Protein AF-Q08SK5-F1 (afdb_monomer_lite)

InterPro domains:
  IPR001816 Translation elongation factor EFTs/EF1B [MF_00050] (1-100)
  IPR001816 Translation elongation factor EFTs/EF1B [PTHR11741] (1-95)
  IPR009060 UBA-like superfamily [SSF46934] (1-37)
  IPR014039 Translation elongation factor EFTs/EF1B, dimerisation [PF00889] (39-100)
  IPR018101 Translation elongation factor Ts, conserved site [PS01127] (57-67)
  IPR036402 Elongation factor Ts, dimerisation domain superfamily [G3DSA:3.30.479.20] (38-100)
  IPR036402 Elongation factor Ts, dimerisation domain superfamily [SSF54713] (38-99)

pLDDT: mean 95.13, std 5.45, range [62.56, 98.56]

Organism: Stigmatella aurantiaca (strain DW4/3-1) (NCBI:txid378806)

Structure (mmCIF, N/CA/C/O backbone):
data_AF-Q08SK5-F1
#
_entry.id   AF-Q08SK5-F1
#
loop_
_atom_site.group_PDB
_atom_site.id
_atom_site.type_symbol
_atom_site.label_atom_id
_atom_site.label_alt_id
_atom_site.label_comp_id
_atom_site.label_asym_id
_atom_site.label_entity_id
_atom_site.label_seq_id
_atom_site.pdbx_PDB_ins_code
_atom_site.Cartn_x
_atom_site.Cartn_y
_atom_site.Cartn_z
_atom_site.occupancy
_atom_site.B_iso_or_equiv
_atom_site.auth_seq_id
_atom_site.auth_comp_id
_atom_site.auth_asym_id
_atom_site.auth_atom_id
_atom_site.pdbx_PDB_model_num
ATOM 1 N N . MET A 1 1 ? -16.227 4.181 13.890 1.00 65.06 1 MET A N 1
ATOM 2 C CA . MET A 1 1 ? -16.506 4.658 15.266 1.00 65.06 1 MET A CA 1
ATOM 3 C C . MET A 1 1 ? -16.757 3.519 16.265 1.00 65.06 1 MET A C 1
ATOM 5 O O . MET A 1 1 ? -16.191 3.566 17.347 1.00 65.06 1 MET A O 1
ATOM 9 N N . MET A 1 2 ? -17.519 2.461 15.928 1.00 91.62 2 MET A N 1
ATOM 10 C CA . MET A 1 2 ? -17.704 1.319 16.850 1.00 91.62 2 MET A CA 1
ATOM 11 C C . MET A 1 2 ? -16.429 0.512 17.135 1.00 91.62 2 MET A C 1
ATOM 13 O O . MET A 1 2 ? -16.296 -0.014 18.235 1.00 91.62 2 MET A O 1
ATOM 17 N N . ASP A 1 3 ? -15.499 0.411 16.183 1.00 93.56 3 ASP A N 1
ATOM 18 C CA . ASP A 1 3 ? -14.286 -0.394 16.372 1.00 93.56 3 ASP A CA 1
ATOM 19 C C . ASP A 1 3 ? -13.374 0.160 17.474 1.00 93.56 3 ASP A C 1
ATOM 21 O O . ASP A 1 3 ? -12.924 -0.620 18.304 1.00 93.56 3 ASP A O 1
ATOM 25 N N . CYS A 1 4 ? -13.188 1.484 17.562 1.00 94.75 4 CYS A N 1
ATOM 26 C CA . CYS A 1 4 ? -12.410 2.106 18.641 1.00 94.75 4 CYS A CA 1
ATOM 27 C C . CYS A 1 4 ? -13.084 1.926 20.008 1.00 94.75 4 CYS A C 1
ATOM 29 O O . CYS A 1 4 ? -12.419 1.623 20.992 1.00 94.75 4 CYS A O 1
ATOM 31 N N . LYS A 1 5 ? -14.420 2.051 20.066 1.00 95.88 5 LYS A N 1
ATOM 32 C CA . LYS A 1 5 ? -15.181 1.805 21.300 1.00 95.88 5 LYS A CA 1
ATOM 33 C C . LYS A 1 5 ? -15.045 0.352 21.762 1.00 95.88 5 LYS A C 1
ATOM 35 O O . LYS A 1 5 ? -14.856 0.114 22.948 1.00 95.88 5 LYS A O 1
ATOM 40 N N . LYS A 1 6 ? -15.137 -0.608 20.835 1.00 95.94 6 LYS A N 1
ATOM 41 C CA . LYS A 1 6 ? -14.929 -2.031 21.135 1.00 95.94 6 LYS A CA 1
ATOM 42 C C . LYS A 1 6 ? -13.501 -2.290 21.599 1.00 95.94 6 LYS A C 1
ATOM 44 O O . LYS A 1 6 ? -13.335 -2.927 22.623 1.00 95.94 6 LYS A O 1
ATOM 49 N N . ALA A 1 7 ? -12.503 -1.740 20.908 1.00 96.38 7 AL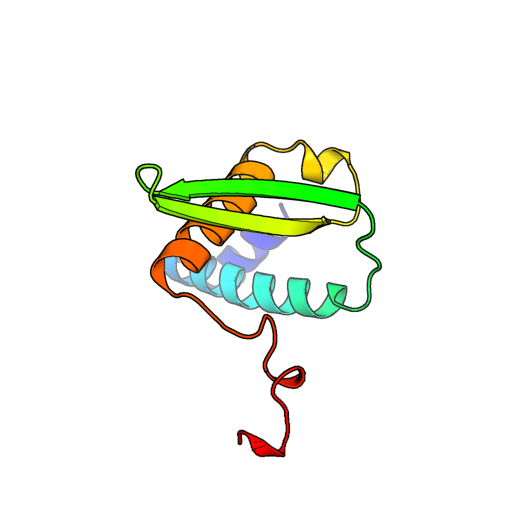A A N 1
ATOM 50 C CA . ALA A 1 7 ? -11.105 -1.885 21.298 1.00 96.38 7 ALA A CA 1
ATOM 51 C C . ALA A 1 7 ? -10.879 -1.438 22.749 1.00 96.38 7 ALA A C 1
ATOM 53 O O . ALA A 1 7 ? -10.376 -2.215 23.545 1.00 96.38 7 ALA A O 1
ATOM 54 N N . LEU A 1 8 ? -11.348 -0.240 23.115 1.00 96.81 8 LEU A N 1
ATOM 55 C CA . LEU A 1 8 ? -11.225 0.271 24.483 1.00 96.81 8 LEU A CA 1
ATOM 56 C C . LEU A 1 8 ? -12.008 -0.562 25.507 1.00 96.81 8 LEU A C 1
ATOM 58 O O . LEU A 1 8 ? -11.541 -0.731 26.627 1.00 96.81 8 LEU A O 1
ATOM 62 N N . ALA A 1 9 ? -13.184 -1.085 25.151 1.00 96.81 9 ALA A N 1
ATOM 63 C CA . ALA A 1 9 ? -13.952 -1.944 26.051 1.00 96.81 9 ALA A CA 1
ATOM 64 C C . ALA A 1 9 ? -13.229 -3.275 26.330 1.00 96.81 9 ALA A C 1
ATOM 66 O O . ALA A 1 9 ? -13.119 -3.675 27.484 1.00 96.81 9 ALA A O 1
ATOM 67 N N . GLU A 1 10 ? -12.689 -3.918 25.291 1.00 95.56 10 GLU A N 1
ATOM 68 C CA . GLU A 1 10 ? -11.960 -5.193 25.390 1.00 95.56 10 GLU A CA 1
ATOM 69 C C . GLU A 1 10 ? -10.608 -5.050 26.105 1.00 95.56 10 GLU A C 1
ATOM 71 O O . GLU A 1 10 ? -10.088 -6.014 26.664 1.00 95.56 10 GLU A O 1
ATOM 76 N N . THR A 1 11 ? -10.024 -3.849 26.107 1.00 97.00 11 THR A N 1
ATOM 77 C CA . THR A 1 11 ? -8.727 -3.581 26.745 1.00 97.00 11 THR A CA 1
ATOM 78 C C . THR A 1 11 ? -8.835 -2.820 28.061 1.00 97.00 11 THR A C 1
ATOM 80 O O . THR A 1 11 ? -7.813 -2.431 28.626 1.00 97.00 11 THR A O 1
ATOM 83 N N . GLY A 1 12 ? -10.051 -2.602 28.571 1.00 96.00 12 GLY A N 1
ATOM 84 C CA . GLY A 1 12 ? -10.278 -1.890 29.832 1.00 96.00 12 GLY A CA 1
ATOM 85 C C . GLY A 1 12 ? -9.827 -0.425 29.808 1.00 96.00 12 GLY A C 1
ATOM 86 O O . GLY A 1 12 ? -9.436 0.113 30.838 1.00 96.00 12 GLY A O 1
ATOM 87 N N . GLY A 1 13 ? -9.847 0.217 28.638 1.00 95.69 13 GLY A N 1
ATOM 88 C CA . GLY A 1 13 ? -9.425 1.606 28.442 1.00 95.69 13 GLY A CA 1
ATOM 89 C C . GLY A 1 13 ? -7.920 1.802 28.240 1.00 95.69 13 GLY A C 1
ATOM 90 O O . GLY A 1 13 ? -7.479 2.937 28.079 1.00 95.69 13 GLY A O 1
ATOM 91 N N . ASP A 1 14 ? -7.129 0.728 28.212 1.00 97.62 14 ASP A N 1
ATOM 92 C CA . ASP A 1 14 ? -5.703 0.796 27.888 1.00 97.62 14 ASP A CA 1
ATOM 93 C C . ASP A 1 14 ? -5.522 1.107 26.394 1.00 97.62 14 ASP A C 1
ATOM 95 O O . ASP A 1 14 ? -5.855 0.289 25.528 1.00 97.62 14 ASP A O 1
ATOM 99 N N . PHE A 1 15 ? -5.007 2.303 26.101 1.00 95.69 15 PHE A N 1
ATOM 100 C CA . PHE A 1 15 ? -4.814 2.806 24.741 1.00 95.69 15 PHE A CA 1
ATOM 101 C C . PHE A 1 15 ? -3.767 2.018 23.953 1.00 95.69 15 PHE A C 1
ATOM 103 O O . PHE A 1 15 ? -3.982 1.762 22.770 1.00 95.69 15 PHE A O 1
ATOM 110 N N . VAL A 1 16 ? -2.674 1.591 24.593 1.00 97.06 16 VAL A N 1
ATOM 111 C CA . VAL A 1 16 ? -1.601 0.841 23.920 1.00 97.06 16 VAL A CA 1
ATOM 112 C C . VAL A 1 16 ? -2.126 -0.527 23.500 1.00 97.06 16 VAL A C 1
ATOM 114 O O . VAL A 1 16 ? -1.980 -0.942 22.349 1.00 97.06 16 VAL A O 1
ATOM 117 N N . LYS A 1 17 ? -2.832 -1.210 24.408 1.00 97.31 17 LYS A N 1
ATOM 118 C CA . LYS A 1 17 ? -3.483 -2.483 24.078 1.00 97.31 17 LYS A CA 1
ATOM 119 C C . LYS A 1 17 ? -4.600 -2.305 23.055 1.00 97.31 17 LYS A C 1
ATOM 121 O O . LYS A 1 17 ? -4.781 -3.178 22.208 1.00 97.31 17 LYS A O 1
ATOM 126 N N . ALA A 1 18 ? -5.355 -1.205 23.114 1.00 97.06 18 ALA A N 1
ATOM 127 C CA . ALA A 1 18 ? -6.427 -0.932 22.156 1.00 97.06 18 ALA A CA 1
ATOM 128 C C . ALA A 1 18 ? -5.874 -0.729 20.740 1.00 97.06 18 ALA A C 1
ATOM 130 O O . ALA A 1 18 ? -6.455 -1.235 19.781 1.00 97.06 18 ALA A O 1
ATOM 131 N N . GLU A 1 19 ? -4.743 -0.037 20.603 1.00 96.44 19 GLU A N 1
ATOM 132 C CA . GLU A 1 19 ? -4.045 0.120 19.327 1.00 96.44 19 GLU A CA 1
ATOM 133 C C . GLU A 1 19 ? -3.587 -1.234 18.775 1.00 96.44 19 GLU A C 1
ATOM 135 O O . GLU A 1 19 ? -3.877 -1.568 17.624 1.00 96.44 19 GLU A O 1
ATOM 140 N N . GLU A 1 20 ? -2.948 -2.064 19.605 1.00 95.62 20 GLU A N 1
ATOM 141 C CA . GLU A 1 20 ? -2.524 -3.404 19.192 1.00 95.62 20 GLU A CA 1
ATOM 142 C C . GLU A 1 20 ? -3.720 -4.271 18.763 1.00 95.62 20 GLU A C 1
ATOM 144 O O . GLU A 1 20 ? -3.672 -4.970 17.743 1.00 95.62 20 GLU A O 1
ATOM 149 N N . TRP A 1 21 ? -4.821 -4.191 19.511 1.00 96.00 21 TRP A N 1
ATOM 150 C CA . TRP A 1 21 ? -6.071 -4.871 19.193 1.00 96.00 21 TRP A CA 1
ATOM 151 C C . TRP A 1 21 ? -6.642 -4.404 17.847 1.00 96.00 21 TRP A C 1
ATOM 153 O O . TRP A 1 21 ? -7.012 -5.230 17.007 1.00 96.00 21 TRP A O 1
ATOM 163 N N . LEU A 1 22 ? -6.662 -3.089 17.597 1.00 96.50 22 LEU A N 1
ATOM 164 C CA . LEU A 1 22 ? -7.104 -2.509 16.326 1.00 96.50 22 LEU A CA 1
ATOM 165 C C . LEU A 1 22 ? -6.203 -2.943 15.170 1.00 96.50 22 LEU A C 1
ATOM 167 O O . LEU A 1 22 ? -6.725 -3.276 14.106 1.00 96.50 22 LEU A O 1
ATOM 171 N N . ARG A 1 23 ? -4.883 -3.016 15.374 1.00 95.00 23 ARG A N 1
ATOM 172 C CA . ARG A 1 23 ? -3.931 -3.484 14.357 1.00 95.00 23 ARG A CA 1
ATOM 173 C C . ARG A 1 23 ? -4.206 -4.934 13.966 1.00 95.00 23 ARG A C 1
ATOM 175 O O . ARG A 1 23 ? -4.355 -5.234 12.783 1.00 95.00 23 ARG A O 1
ATOM 182 N N . LYS A 1 24 ? -4.349 -5.826 14.953 1.00 93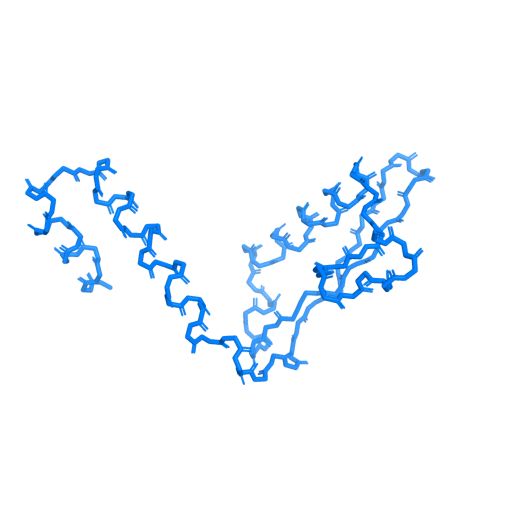.62 24 LYS A N 1
ATOM 183 C CA . LYS A 1 24 ? -4.691 -7.245 14.735 1.00 93.62 24 LYS A CA 1
ATOM 184 C C . LYS A 1 24 ? -6.018 -7.395 13.990 1.00 93.62 24 LYS A C 1
ATOM 186 O O . LYS A 1 24 ? -6.108 -8.133 13.009 1.00 93.62 24 LY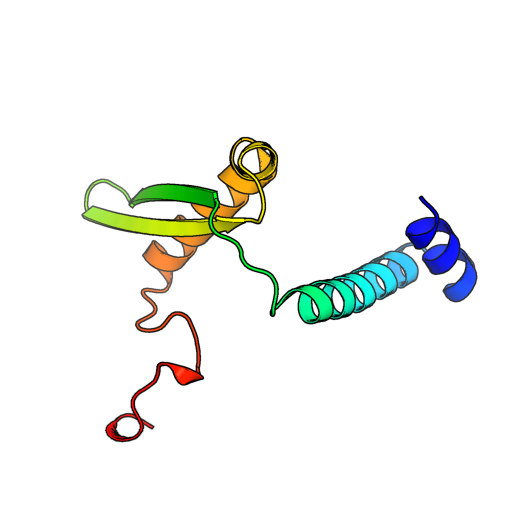S A O 1
ATOM 191 N N . LYS A 1 25 ? -7.044 -6.650 14.407 1.00 93.56 25 LYS A N 1
ATOM 192 C CA . LYS A 1 25 ? -8.353 -6.661 13.746 1.00 93.56 25 LYS A CA 1
ATOM 193 C C . LYS A 1 25 ? -8.310 -6.086 12.328 1.00 93.56 25 LYS A C 1
ATOM 195 O O . LYS A 1 25 ? -8.998 -6.598 11.446 1.00 93.56 25 LYS A O 1
ATOM 200 N N . GLY A 1 26 ? -7.519 -5.039 12.101 1.00 92.62 26 GLY A N 1
ATOM 201 C CA . GLY A 1 26 ? -7.305 -4.438 10.787 1.00 92.62 26 GLY A CA 1
ATOM 202 C C . GLY A 1 26 ? -6.756 -5.448 9.782 1.00 92.62 26 GLY A C 1
ATOM 203 O O . GLY A 1 26 ? -7.293 -5.551 8.683 1.00 92.62 26 GLY A O 1
ATOM 204 N N . ILE A 1 27 ? -5.780 -6.263 10.197 1.00 90.19 27 ILE A N 1
ATOM 205 C CA . ILE A 1 27 ? -5.212 -7.348 9.378 1.00 90.19 27 ILE A CA 1
ATOM 206 C C . ILE A 1 27 ? -6.291 -8.372 9.002 1.00 90.19 27 ILE A C 1
ATOM 208 O O . ILE A 1 27 ? -6.453 -8.692 7.827 1.00 90.19 27 ILE A O 1
ATOM 212 N N . ALA A 1 28 ? -7.092 -8.831 9.968 1.00 91.12 28 ALA A N 1
ATOM 213 C CA . ALA A 1 28 ? -8.180 -9.773 9.689 1.00 91.12 28 ALA A CA 1
ATOM 214 C C . ALA A 1 28 ? -9.223 -9.193 8.712 1.00 91.12 28 ALA A C 1
ATOM 216 O O . ALA A 1 28 ? -9.721 -9.887 7.825 1.00 91.12 28 ALA A O 1
ATOM 217 N N . LYS A 1 29 ? -9.536 -7.898 8.842 1.00 91.62 29 LYS A N 1
ATOM 218 C CA . LYS A 1 29 ? -10.449 -7.188 7.936 1.00 91.62 29 LYS A CA 1
ATOM 219 C C . LYS A 1 29 ? -9.858 -6.985 6.538 1.00 91.62 29 LYS A C 1
ATOM 221 O O . LYS A 1 29 ? -10.622 -6.910 5.584 1.00 91.62 29 LYS A O 1
ATOM 226 N N . ALA A 1 30 ? -8.539 -6.858 6.410 1.00 90.50 30 ALA A N 1
ATOM 227 C CA . ALA A 1 30 ? -7.876 -6.812 5.111 1.00 90.50 30 ALA A CA 1
ATOM 228 C C . ALA A 1 30 ? -7.954 -8.178 4.414 1.00 90.50 30 ALA A C 1
ATOM 230 O O . ALA A 1 30 ? -8.367 -8.236 3.260 1.00 90.50 30 ALA A O 1
ATOM 231 N N . GLY A 1 31 ? -7.684 -9.270 5.140 1.00 89.31 31 GLY A N 1
ATOM 232 C CA . GLY A 1 31 ? -7.783 -10.631 4.598 1.00 89.31 31 GLY A 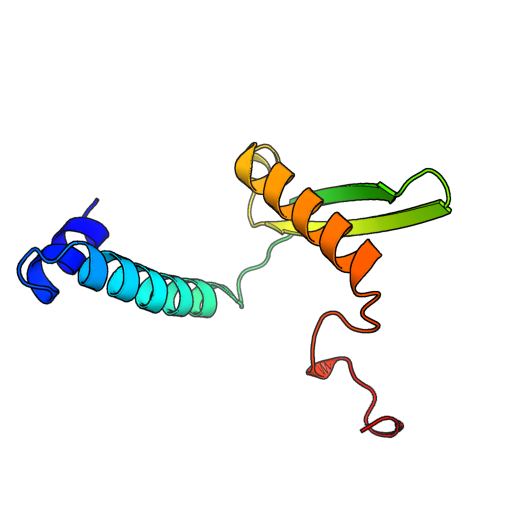CA 1
ATOM 233 C C . GLY A 1 31 ? -9.175 -10.965 4.049 1.00 89.31 31 GLY A C 1
ATOM 234 O O . GLY A 1 31 ? -9.301 -11.550 2.980 1.00 89.31 31 GLY A O 1
ATOM 235 N N . SER A 1 32 ? -10.251 -10.497 4.693 1.00 90.38 32 SER A N 1
ATOM 236 C CA . SER A 1 32 ? -11.616 -10.715 4.180 1.00 90.38 32 SER A CA 1
ATOM 237 C C . SER A 1 32 ? -11.958 -9.938 2.900 1.00 90.38 32 SER A C 1
ATOM 239 O O . SER A 1 32 ? -13.035 -10.134 2.332 1.00 90.38 32 SER A O 1
ATOM 241 N N . LYS A 1 33 ? -11.070 -9.052 2.437 1.00 91.69 33 LYS A N 1
ATOM 242 C CA . LYS A 1 33 ? -11.224 -8.287 1.195 1.00 91.69 33 LYS A CA 1
ATOM 243 C C . LYS A 1 33 ? -10.362 -8.798 0.041 1.00 91.69 33 LYS A C 1
ATOM 245 O O . LYS A 1 33 ? -10.540 -8.300 -1.062 1.00 91.69 33 LYS A O 1
ATOM 250 N N . GLU A 1 34 ? -9.477 -9.769 0.262 1.00 87.88 34 GLU A N 1
ATOM 251 C CA . GLU A 1 34 ? -8.491 -10.227 -0.731 1.00 87.88 34 GLU A CA 1
ATOM 252 C C . GLU A 1 34 ? -9.118 -10.687 -2.059 1.00 87.88 34 GLU A C 1
ATOM 254 O O . GLU A 1 34 ? -8.561 -10.446 -3.123 1.00 87.88 34 GLU A O 1
ATOM 259 N N . GLY A 1 35 ? -10.316 -11.279 -2.018 1.00 89.31 35 GLY A N 1
ATOM 260 C CA . GLY A 1 35 ? -11.035 -11.724 -3.218 1.00 89.31 35 GLY A CA 1
ATOM 261 C C . GLY A 1 35 ? -11.796 -10.629 -3.977 1.00 89.31 35 GLY A C 1
ATOM 262 O O . GLY A 1 35 ? -12.498 -10.938 -4.938 1.00 89.31 35 GLY A O 1
ATOM 263 N N . ARG A 1 36 ? -11.740 -9.366 -3.540 1.00 94.12 36 ARG A N 1
ATOM 264 C CA . ARG A 1 36 ? -12.418 -8.262 -4.233 1.00 94.12 36 ARG A CA 1
ATOM 265 C C . ARG A 1 36 ? -11.587 -7.785 -5.414 1.00 94.12 36 ARG A C 1
ATOM 267 O O . ARG A 1 36 ? -10.369 -7.677 -5.323 1.00 94.12 36 ARG A O 1
ATOM 274 N N . VAL A 1 37 ? -12.264 -7.434 -6.502 1.00 95.62 37 VAL A N 1
ATOM 275 C CA . VAL A 1 37 ? -11.605 -6.858 -7.675 1.00 95.62 37 VAL A CA 1
ATOM 276 C C . VAL A 1 37 ? -11.194 -5.417 -7.369 1.00 95.62 37 VAL A C 1
ATOM 278 O O . VAL A 1 37 ? -12.041 -4.575 -7.078 1.00 95.62 37 VAL A O 1
ATOM 281 N N . ALA A 1 38 ? -9.895 -5.143 -7.459 1.00 96.38 38 ALA A N 1
ATOM 282 C CA . ALA A 1 38 ? -9.311 -3.810 -7.380 1.00 96.38 38 ALA A CA 1
ATOM 283 C C . ALA A 1 38 ? -8.782 -3.432 -8.771 1.00 96.38 38 ALA A C 1
ATOM 285 O O . ALA A 1 38 ? -7.642 -3.739 -9.099 1.00 96.38 38 ALA A O 1
ATOM 286 N N . ALA A 1 39 ? -9.645 -2.860 -9.613 1.00 96.31 39 ALA A N 1
ATOM 287 C CA . ALA A 1 39 ? -9.307 -2.503 -10.997 1.00 96.31 39 ALA A CA 1
ATOM 288 C C . ALA A 1 39 ? -8.904 -1.027 -11.170 1.00 96.31 39 ALA A C 1
ATOM 290 O O . ALA A 1 39 ? -8.367 -0.660 -12.208 1.00 96.31 39 ALA A O 1
ATOM 291 N N . GLU A 1 40 ? -9.153 -0.190 -10.161 1.00 97.75 40 GLU A N 1
ATOM 292 C CA . GLU A 1 40 ? -8.685 1.197 -10.118 1.00 97.75 40 GLU A CA 1
ATOM 293 C C . GLU A 1 40 ? -7.331 1.268 -9.407 1.00 97.75 40 GLU A C 1
ATOM 295 O O . GLU A 1 40 ? -6.879 0.290 -8.810 1.00 97.75 40 GLU A O 1
ATOM 300 N N . GLY A 1 41 ? -6.658 2.417 -9.427 1.00 97.50 41 GLY A N 1
ATOM 301 C CA . GLY A 1 41 ? -5.368 2.560 -8.755 1.00 97.50 41 GLY A CA 1
ATOM 302 C C . GLY A 1 41 ? -4.527 3.711 -9.270 1.00 97.50 41 GLY A C 1
ATOM 303 O O . GLY A 1 41 ? -5.021 4.613 -9.944 1.00 97.50 41 GLY A O 1
ATOM 304 N N . ILE A 1 42 ? -3.240 3.661 -8.936 1.00 98.12 42 ILE A N 1
ATOM 305 C CA . ILE A 1 42 ? -2.237 4.599 -9.438 1.00 98.12 42 ILE A CA 1
ATOM 306 C C . ILE A 1 42 ? -0.967 3.868 -9.858 1.00 98.12 42 ILE A C 1
ATOM 308 O O . ILE A 1 42 ? -0.565 2.878 -9.244 1.00 98.12 42 ILE A O 1
ATOM 312 N N . ILE A 1 43 ? -0.302 4.423 -10.869 1.00 98.38 43 ILE A N 1
ATOM 313 C CA . ILE A 1 43 ? 1.101 4.139 -11.147 1.00 98.38 43 ILE A CA 1
ATOM 314 C C . ILE A 1 43 ? 1.934 5.181 -10.407 1.00 98.38 43 ILE A C 1
ATOM 316 O O . ILE A 1 43 ? 1.831 6.376 -10.686 1.00 98.38 43 ILE A O 1
ATOM 320 N N . SER A 1 44 ? 2.762 4.733 -9.469 1.00 98.31 44 SER A N 1
ATOM 321 C CA . SER A 1 44 ? 3.716 5.581 -8.758 1.00 98.31 44 SER A CA 1
ATOM 322 C C . SER A 1 44 ? 5.121 5.352 -9.296 1.00 98.31 44 SER A C 1
ATOM 324 O O . SER A 1 44 ? 5.506 4.224 -9.615 1.00 98.31 44 SER A O 1
ATOM 326 N N . THR A 1 45 ? 5.900 6.425 -9.406 1.00 98.25 45 THR A N 1
ATOM 327 C CA . THR A 1 45 ? 7.298 6.359 -9.833 1.00 98.25 45 THR A CA 1
ATOM 328 C C . THR A 1 45 ? 8.212 6.994 -8.799 1.00 98.25 45 THR A C 1
ATOM 330 O O . THR A 1 45 ? 7.857 7.955 -8.114 1.00 98.25 45 THR A O 1
ATOM 333 N N . TYR A 1 46 ? 9.419 6.451 -8.681 1.00 98.25 46 TYR A N 1
ATOM 334 C CA . TYR A 1 46 ? 10.461 6.999 -7.825 1.00 98.25 46 TYR A CA 1
ATOM 335 C C . TYR A 1 46 ? 11.807 6.945 -8.538 1.00 98.25 46 TYR A C 1
ATOM 337 O O . TYR A 1 46 ? 12.174 5.926 -9.117 1.00 98.25 46 TYR A O 1
ATOM 345 N N . VAL A 1 47 ? 12.549 8.052 -8.487 1.00 97.81 47 VAL A N 1
ATOM 346 C CA . VAL A 1 47 ? 13.889 8.154 -9.069 1.00 97.81 47 VAL A CA 1
ATOM 347 C C . VAL A 1 47 ? 14.875 8.507 -7.964 1.00 97.81 47 VAL A C 1
ATOM 349 O O . VAL A 1 47 ? 14.865 9.620 -7.440 1.00 97.81 47 VAL A O 1
ATOM 352 N N . HIS A 1 48 ? 15.753 7.567 -7.624 1.00 96.88 48 HIS A N 1
ATOM 353 C CA . HIS A 1 48 ? 16.811 7.790 -6.648 1.00 96.88 48 HIS A CA 1
ATOM 354 C C . HIS A 1 48 ? 18.031 8.411 -7.330 1.00 96.88 48 HIS A C 1
ATOM 356 O O . HIS A 1 48 ? 18.767 7.737 -8.061 1.00 96.88 48 HIS A O 1
ATOM 362 N N . SER A 1 49 ? 18.242 9.709 -7.097 1.00 94.94 49 SER A N 1
ATOM 363 C CA . SER A 1 49 ? 19.443 10.448 -7.519 1.00 94.94 49 SER A CA 1
ATOM 364 C C . SER A 1 49 ? 19.783 10.314 -9.016 1.00 94.94 49 SER A C 1
ATOM 366 O O . SER A 1 49 ? 20.952 10.313 -9.389 1.00 94.94 49 SER A O 1
ATOM 368 N N . GLY A 1 50 ? 18.771 10.138 -9.877 1.00 95.06 50 GLY A N 1
ATOM 369 C CA . GLY A 1 50 ? 18.934 9.970 -11.329 1.00 95.06 50 GLY A CA 1
ATOM 370 C C . GLY A 1 50 ? 19.558 8.642 -11.782 1.00 95.06 50 GLY A C 1
ATOM 371 O O . GLY A 1 50 ? 19.895 8.511 -12.953 1.00 95.06 50 GLY A O 1
ATOM 372 N N . ARG A 1 51 ? 19.740 7.668 -10.879 1.00 95.81 51 ARG A N 1
ATOM 373 C CA . ARG A 1 51 ? 20.457 6.408 -11.161 1.00 95.81 51 ARG A CA 1
ATOM 374 C C . ARG A 1 51 ? 19.578 5.169 -11.106 1.00 95.81 51 ARG A C 1
ATOM 376 O O . ARG A 1 51 ? 19.822 4.228 -11.851 1.00 95.81 51 ARG A O 1
ATOM 383 N N . ILE A 1 52 ? 18.596 5.161 -10.209 1.00 97.44 52 ILE A N 1
ATOM 384 C CA . ILE A 1 52 ? 17.664 4.044 -10.027 1.00 97.44 52 ILE A CA 1
ATOM 385 C C . ILE A 1 52 ? 16.263 4.589 -10.259 1.00 97.44 52 ILE A C 1
ATOM 387 O O . ILE A 1 52 ? 15.864 5.539 -9.586 1.00 97.44 52 ILE A O 1
ATOM 391 N N . GLY A 1 53 ? 15.544 4.011 -11.216 1.00 97.62 53 GLY A N 1
ATOM 392 C CA . GLY A 1 53 ? 14.141 4.308 -11.480 1.00 97.62 53 GLY A CA 1
ATOM 393 C C . GLY A 1 53 ? 13.270 3.126 -11.079 1.00 97.62 53 GLY A C 1
ATOM 394 O O . GLY A 1 53 ? 13.581 1.989 -11.421 1.00 97.62 53 GLY A O 1
ATOM 395 N N . VAL A 1 54 ? 12.184 3.403 -10.368 1.00 98.44 54 VAL A N 1
ATOM 396 C CA . VAL A 1 54 ? 11.157 2.430 -9.997 1.00 98.44 54 VAL A CA 1
ATOM 397 C C . VAL A 1 54 ? 9.810 2.908 -10.511 1.00 98.44 54 VAL A C 1
ATOM 399 O O . VAL A 1 54 ? 9.498 4.097 -10.437 1.00 98.44 54 VAL A O 1
ATOM 402 N N . MET A 1 55 ? 9.014 1.962 -10.997 1.00 98.31 55 MET A N 1
ATOM 403 C CA . MET A 1 55 ? 7.605 2.127 -11.320 1.00 98.31 55 MET A CA 1
ATOM 404 C C . MET A 1 55 ? 6.833 1.016 -10.617 1.00 98.31 55 MET A C 1
ATOM 406 O O . MET A 1 55 ? 7.249 -0.139 -10.663 1.00 98.31 55 MET A O 1
ATOM 410 N N . VAL A 1 56 ? 5.738 1.366 -9.952 1.00 98.38 56 VAL A N 1
ATOM 411 C CA . VAL A 1 56 ? 4.880 0.409 -9.253 1.00 98.38 56 VAL A CA 1
ATOM 412 C C . VAL A 1 56 ? 3.418 0.739 -9.508 1.00 98.38 56 VAL A C 1
ATOM 414 O O . VAL A 1 56 ? 3.015 1.900 -9.444 1.00 98.38 56 VAL A O 1
ATOM 417 N N . GLU A 1 57 ? 2.630 -0.291 -9.792 1.00 98.31 57 GLU A N 1
ATOM 418 C CA . GLU A 1 57 ? 1.174 -0.216 -9.822 1.00 98.31 57 GLU A CA 1
ATOM 419 C C . GLU A 1 57 ? 0.621 -0.589 -8.447 1.00 98.31 57 GLU A C 1
ATOM 421 O O . GLU A 1 57 ? 0.963 -1.634 -7.892 1.00 98.31 57 GLU A O 1
ATOM 426 N N . VAL A 1 58 ? -0.224 0.274 -7.885 1.00 98.19 58 VAL A N 1
ATOM 427 C CA . VAL A 1 58 ? -0.930 0.001 -6.631 1.00 98.19 58 VAL A CA 1
ATOM 428 C C . VAL A 1 58 ? -2.423 0.167 -6.871 1.00 98.19 58 VAL A C 1
ATOM 430 O O . VAL A 1 58 ? -2.917 1.283 -7.060 1.00 98.19 58 VAL A O 1
ATOM 433 N N . ASN A 1 59 ? -3.140 -0.957 -6.864 1.00 98.12 59 ASN A N 1
ATOM 434 C CA . ASN A 1 59 ? -4.570 -0.981 -7.137 1.00 98.12 59 ASN A CA 1
ATOM 435 C C . ASN A 1 59 ? -5.433 -0.769 -5.885 1.00 98.12 59 ASN A C 1
ATOM 437 O O . ASN A 1 59 ? -5.051 -1.084 -4.756 1.00 98.12 59 ASN A O 1
ATOM 441 N N . CYS A 1 60 ? -6.640 -0.253 -6.100 1.00 97.50 60 CYS A N 1
ATOM 442 C CA . CYS A 1 60 ? -7.709 -0.115 -5.119 1.00 97.50 60 CYS A CA 1
ATOM 443 C C . CYS A 1 60 ? -9.085 -0.316 -5.785 1.00 97.50 60 CYS A C 1
ATOM 445 O O . CYS A 1 60 ? -9.195 -0.465 -6.999 1.00 97.50 60 CYS A O 1
ATOM 447 N N . GLU A 1 61 ? -10.155 -0.372 -4.988 1.00 96.94 61 GLU A N 1
ATOM 448 C CA . GLU A 1 61 ? -11.505 -0.652 -5.509 1.00 96.94 61 GLU A CA 1
ATOM 449 C C . GLU A 1 61 ? -12.102 0.534 -6.304 1.00 96.94 61 GLU A C 1
ATOM 451 O O . GLU A 1 61 ? -12.959 0.318 -7.154 1.00 96.94 61 GLU A O 1
ATOM 456 N N . THR A 1 62 ? -11.692 1.781 -6.028 1.00 97.38 62 THR A N 1
ATOM 457 C CA . THR A 1 62 ? -12.324 2.991 -6.595 1.00 97.38 62 THR A CA 1
ATOM 458 C C . THR A 1 62 ? -11.319 4.116 -6.837 1.00 97.38 62 THR A C 1
ATOM 460 O O . THR A 1 62 ? -10.443 4.336 -5.997 1.00 97.38 62 THR A O 1
ATOM 463 N N . ASP A 1 63 ? -11.535 4.932 -7.865 1.00 96.56 63 ASP A N 1
ATOM 464 C CA . ASP A 1 63 ? -10.708 6.104 -8.185 1.00 96.56 63 ASP A CA 1
ATOM 465 C C . ASP A 1 63 ? -10.664 7.168 -7.065 1.00 96.56 63 ASP A C 1
ATOM 467 O O . ASP A 1 63 ? -9.652 7.843 -6.875 1.00 96.56 63 ASP A O 1
ATOM 471 N N . PHE A 1 64 ? -11.721 7.287 -6.257 1.00 97.50 64 PHE A N 1
ATOM 472 C CA . PHE A 1 64 ? -11.740 8.166 -5.082 1.00 97.50 64 PHE A CA 1
ATOM 473 C C . PHE A 1 64 ? -10.635 7.829 -4.074 1.00 97.50 64 PHE A C 1
ATOM 475 O O . PHE A 1 64 ? -10.046 8.733 -3.482 1.00 97.50 64 PHE A O 1
ATOM 482 N N . VAL A 1 65 ? -10.337 6.538 -3.890 1.00 97.50 65 VAL A N 1
ATOM 483 C CA . VAL A 1 65 ? -9.236 6.081 -3.028 1.00 97.50 65 VAL A CA 1
ATOM 484 C C . VAL A 1 65 ? -7.896 6.354 -3.701 1.00 97.50 65 VAL A C 1
ATOM 486 O O . VAL A 1 65 ? -6.998 6.868 -3.046 1.00 97.50 65 VAL A O 1
ATOM 489 N N . ALA A 1 66 ? -7.780 6.104 -5.008 1.00 97.56 66 ALA A N 1
ATOM 490 C CA . ALA A 1 66 ? -6.566 6.381 -5.778 1.00 97.56 66 ALA A CA 1
ATOM 491 C C . ALA A 1 66 ? -6.109 7.852 -5.669 1.00 97.56 66 ALA A C 1
ATOM 493 O O . ALA A 1 66 ? -4.914 8.140 -5.646 1.00 97.56 66 ALA A O 1
ATOM 494 N N . ARG A 1 67 ? -7.063 8.787 -5.558 1.00 97.19 67 ARG A N 1
ATOM 495 C CA . ARG A 1 67 ? -6.809 10.232 -5.417 1.00 97.19 67 ARG A CA 1
ATOM 496 C C . ARG A 1 67 ? -6.530 10.687 -3.984 1.00 97.19 67 ARG A C 1
ATOM 498 O O . ARG A 1 67 ? -6.148 11.839 -3.796 1.00 97.19 67 ARG A O 1
ATOM 505 N N . ASN A 1 68 ? -6.709 9.833 -2.981 1.00 98.06 68 ASN A N 1
ATOM 506 C CA . ASN A 1 68 ? -6.435 10.183 -1.591 1.00 98.06 68 ASN A CA 1
ATOM 507 C C . ASN A 1 68 ? -4.922 10.360 -1.351 1.00 98.06 68 ASN A C 1
ATOM 509 O O . ASN A 1 68 ? -4.114 9.572 -1.842 1.00 98.06 68 ASN A O 1
ATOM 513 N N . GLU A 1 69 ? -4.542 11.387 -0.589 1.00 98.06 69 GLU A N 1
ATOM 514 C CA . GLU A 1 69 ? -3.133 11.723 -0.332 1.00 98.06 69 GLU A CA 1
ATOM 515 C C . GLU A 1 69 ? -2.384 10.605 0.407 1.00 98.06 69 GLU A C 1
ATOM 517 O O . GLU A 1 69 ? -1.252 10.295 0.038 1.00 98.06 69 GLU A O 1
ATOM 522 N N . ASP A 1 70 ? -3.023 9.934 1.370 1.00 98.19 70 ASP A N 1
ATOM 523 C CA . ASP A 1 70 ? -2.408 8.822 2.106 1.00 98.19 70 ASP A CA 1
ATOM 524 C C . ASP A 1 70 ? -2.159 7.618 1.185 1.00 98.19 70 ASP A C 1
ATOM 526 O O . ASP A 1 70 ? -1.141 6.936 1.302 1.00 98.19 70 ASP A O 1
ATOM 530 N N . PHE A 1 71 ? -3.060 7.361 0.228 1.00 98.31 71 PHE A N 1
ATOM 531 C CA . PHE A 1 71 ? -2.883 6.290 -0.758 1.00 98.31 71 PHE A CA 1
ATOM 532 C C . PHE A 1 71 ? -1.741 6.596 -1.737 1.00 98.31 71 PHE A C 1
ATOM 534 O O . PHE A 1 71 ? -0.928 5.722 -2.046 1.00 98.31 71 PHE A O 1
ATOM 541 N N . GLN A 1 72 ? -1.634 7.849 -2.187 1.00 98.38 72 GLN A N 1
ATOM 542 C CA . GLN A 1 72 ? -0.517 8.297 -3.021 1.00 98.38 72 GLN A CA 1
ATOM 543 C C . GLN A 1 72 ? 0.821 8.222 -2.273 1.00 98.38 72 GLN A C 1
ATOM 545 O O . GLN A 1 72 ? 1.819 7.763 -2.838 1.00 98.38 72 GLN A O 1
ATOM 550 N N . ALA A 1 73 ? 0.839 8.619 -0.997 1.00 98.50 73 ALA A N 1
ATOM 551 C CA . ALA A 1 73 ? 2.010 8.505 -0.134 1.00 98.50 73 ALA A CA 1
ATOM 552 C C . ALA A 1 73 ? 2.435 7.040 0.037 1.00 98.50 73 ALA A C 1
ATOM 554 O O . ALA A 1 73 ? 3.597 6.718 -0.203 1.00 98.50 73 ALA A O 1
ATOM 555 N N . LEU A 1 74 ? 1.487 6.139 0.317 1.00 98.50 74 LEU A N 1
ATOM 556 C CA . LEU A 1 74 ? 1.741 4.700 0.400 1.00 98.50 74 LEU A CA 1
ATOM 557 C C . LEU A 1 74 ? 2.404 4.160 -0.874 1.00 98.50 74 LEU A C 1
ATOM 559 O O . LEU A 1 74 ? 3.423 3.477 -0.793 1.00 98.50 74 LEU A O 1
ATOM 563 N N . ALA A 1 75 ? 1.867 4.464 -2.059 1.00 98.56 75 ALA A N 1
ATOM 564 C CA . ALA A 1 75 ? 2.440 3.962 -3.309 1.00 98.56 75 ALA A CA 1
ATOM 565 C C . ALA A 1 75 ? 3.854 4.508 -3.569 1.00 98.56 75 ALA A C 1
ATOM 567 O O . ALA A 1 75 ? 4.709 3.805 -4.109 1.00 98.56 75 ALA A O 1
ATOM 568 N N . LYS A 1 76 ? 4.127 5.757 -3.173 1.00 98.31 76 LYS A N 1
ATOM 569 C CA . LYS A 1 76 ? 5.474 6.338 -3.223 1.00 98.31 76 LYS A CA 1
ATOM 570 C C . LYS A 1 76 ? 6.428 5.651 -2.245 1.00 98.31 76 LYS A C 1
ATOM 572 O O . LYS A 1 76 ? 7.553 5.341 -2.633 1.00 98.31 76 LYS A O 1
ATOM 577 N N . ASP A 1 77 ? 5.991 5.374 -1.021 1.00 98.56 77 ASP A N 1
ATOM 578 C CA . ASP A 1 77 ? 6.787 4.662 -0.017 1.00 98.56 77 ASP A CA 1
ATOM 579 C C . ASP A 1 77 ? 7.129 3.243 -0.480 1.00 98.56 77 ASP A C 1
ATOM 581 O O . ASP A 1 77 ? 8.275 2.807 -0.350 1.00 98.56 77 ASP A O 1
ATOM 585 N N . VAL A 1 78 ? 6.180 2.555 -1.121 1.00 98.56 78 VAL A N 1
ATOM 586 C CA . VAL A 1 78 ? 6.423 1.261 -1.772 1.00 98.56 78 VAL A CA 1
ATOM 587 C C . VAL A 1 78 ? 7.468 1.394 -2.884 1.00 98.56 78 VAL A C 1
ATOM 589 O O . VAL A 1 78 ? 8.418 0.613 -2.918 1.00 98.56 78 VAL A O 1
ATOM 592 N N . ALA A 1 79 ? 7.362 2.397 -3.762 1.00 98.44 79 ALA A N 1
ATOM 593 C CA . ALA A 1 79 ? 8.349 2.621 -4.823 1.00 98.44 79 ALA A CA 1
ATOM 594 C C . ALA A 1 79 ? 9.761 2.903 -4.266 1.00 98.44 79 ALA A C 1
ATOM 596 O O . ALA A 1 79 ? 10.754 2.379 -4.776 1.00 98.44 79 ALA A O 1
ATOM 597 N N . MET A 1 80 ? 9.861 3.687 -3.188 1.00 98.12 80 MET A N 1
ATOM 598 C CA . MET A 1 80 ? 11.125 3.936 -2.485 1.00 98.12 80 MET A CA 1
ATOM 599 C C . MET A 1 80 ? 11.688 2.662 -1.852 1.00 98.12 80 MET A C 1
ATOM 601 O O . MET A 1 80 ? 12.889 2.406 -1.948 1.00 98.12 80 MET A O 1
ATOM 605 N N . HIS A 1 81 ? 10.832 1.842 -1.240 1.00 98.38 81 HIS A N 1
ATOM 606 C CA . HIS A 1 81 ? 11.232 0.561 -0.670 1.00 98.38 81 HIS A CA 1
ATOM 607 C C . HIS A 1 81 ? 11.786 -0.385 -1.742 1.00 98.38 81 HIS A C 1
ATOM 609 O O . HIS A 1 81 ? 12.855 -0.960 -1.547 1.00 98.38 81 HIS A O 1
ATOM 615 N N . ILE A 1 82 ? 11.122 -0.492 -2.898 1.00 98.38 82 ILE A N 1
ATOM 616 C CA . ILE A 1 82 ? 11.591 -1.297 -4.03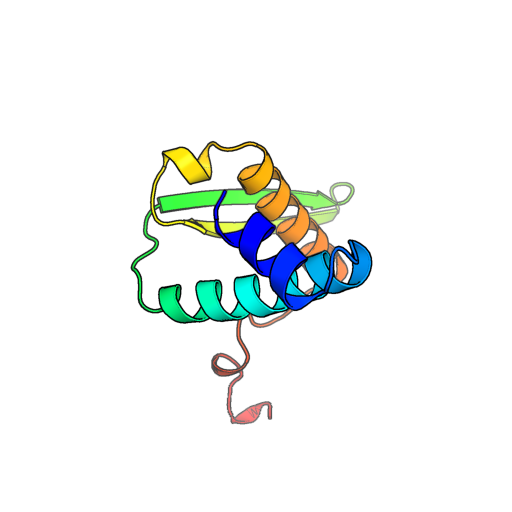7 1.00 98.38 82 ILE A CA 1
ATOM 617 C C . ILE A 1 82 ? 12.962 -0.808 -4.519 1.00 98.38 82 ILE A C 1
ATOM 619 O O . ILE A 1 82 ? 13.837 -1.632 -4.769 1.00 98.38 82 ILE A O 1
ATOM 623 N N . ALA A 1 83 ? 13.192 0.508 -4.592 1.00 97.75 83 ALA A N 1
ATOM 624 C CA . ALA A 1 83 ? 14.490 1.049 -5.006 1.00 97.75 83 ALA A CA 1
ATOM 625 C C . ALA A 1 83 ? 15.634 0.638 -4.063 1.00 97.75 83 ALA A C 1
ATOM 627 O O . ALA A 1 83 ? 16.765 0.469 -4.513 1.00 97.75 83 ALA A O 1
ATOM 628 N N . ALA A 1 84 ? 15.344 0.485 -2.767 1.00 97.75 84 ALA A N 1
ATOM 629 C CA . ALA A 1 84 ? 16.323 0.095 -1.756 1.00 97.75 84 ALA A CA 1
ATOM 630 C C . ALA A 1 84 ? 16.504 -1.428 -1.639 1.00 97.75 84 ALA A C 1
ATOM 632 O O . ALA A 1 84 ? 17.627 -1.900 -1.481 1.00 97.75 84 ALA A O 1
ATOM 633 N N . ALA A 1 85 ? 15.411 -2.193 -1.689 1.00 97.81 85 ALA A N 1
ATOM 634 C CA . ALA A 1 85 ? 15.412 -3.637 -1.451 1.00 97.81 85 ALA A CA 1
ATOM 635 C C . ALA A 1 85 ? 15.596 -4.471 -2.729 1.00 97.81 85 ALA A C 1
ATOM 637 O O . ALA A 1 85 ? 16.012 -5.623 -2.639 1.00 97.81 85 ALA A O 1
ATOM 638 N N . SER A 1 86 ? 15.289 -3.907 -3.903 1.00 97.00 86 SER A N 1
ATOM 639 C CA . SER A 1 86 ? 15.349 -4.576 -5.210 1.00 97.00 86 SER A CA 1
ATOM 640 C C . SER A 1 86 ? 14.709 -5.984 -5.221 1.00 97.00 86 SER A C 1
ATOM 642 O O . SER A 1 86 ? 15.364 -6.944 -5.643 1.00 97.00 86 SER A O 1
ATOM 644 N N . PRO A 1 87 ? 13.453 -6.149 -4.747 1.00 96.88 87 PRO A N 1
ATOM 645 C CA . PRO A 1 87 ? 12.788 -7.450 -4.738 1.00 96.88 87 PRO A CA 1
ATOM 646 C C . PRO A 1 87 ? 12.585 -7.978 -6.163 1.00 96.88 87 PRO A C 1
ATOM 648 O O . PRO A 1 87 ? 12.343 -7.209 -7.091 1.00 96.88 87 PRO A O 1
ATOM 651 N N . GLN A 1 88 ? 12.652 -9.300 -6.328 1.00 95.94 88 GLN A N 1
ATOM 652 C CA . GLN A 1 88 ? 12.444 -9.953 -7.628 1.00 95.94 88 GLN A CA 1
ATOM 653 C C . GLN A 1 88 ? 10.992 -10.384 -7.872 1.00 95.94 88 GLN A C 1
ATOM 655 O O . GLN A 1 88 ? 10.594 -10.549 -9.020 1.00 95.94 88 GLN A O 1
ATOM 660 N N . PHE A 1 89 ? 10.207 -10.545 -6.806 1.00 96.06 89 PHE A N 1
ATOM 661 C CA . PHE A 1 89 ? 8.832 -11.042 -6.851 1.00 96.06 89 PHE A CA 1
ATOM 662 C C . PHE A 1 89 ? 7.949 -10.217 -5.916 1.00 96.06 89 PHE A C 1
ATOM 664 O O . PHE A 1 89 ? 8.427 -9.713 -4.895 1.00 96.06 89 PHE A O 1
ATOM 671 N N . VAL A 1 90 ? 6.666 -10.086 -6.255 1.00 95.50 90 VAL A N 1
ATOM 672 C CA . VAL A 1 90 ? 5.688 -9.353 -5.437 1.00 95.50 90 VAL A CA 1
ATOM 673 C C . VAL A 1 90 ? 5.111 -10.269 -4.362 1.00 95.50 90 VAL A C 1
ATOM 675 O O . VAL A 1 90 ? 4.857 -9.833 -3.236 1.00 95.50 90 VAL A O 1
ATOM 678 N N . ARG A 1 91 ? 4.919 -11.549 -4.695 1.00 94.56 91 ARG A N 1
ATOM 679 C CA . ARG A 1 91 ? 4.333 -12.564 -3.812 1.00 94.56 91 ARG A CA 1
ATOM 680 C C . ARG A 1 91 ? 5.203 -13.812 -3.748 1.00 94.56 91 ARG A C 1
ATOM 682 O O . ARG A 1 91 ? 6.003 -14.076 -4.638 1.00 94.56 91 ARG A O 1
ATOM 689 N N . ARG A 1 92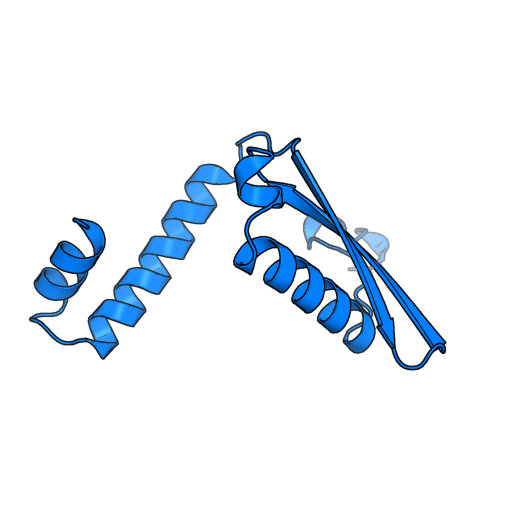 ? 5.038 -14.603 -2.687 1.00 93.44 92 ARG A N 1
ATOM 690 C CA . ARG A 1 92 ? 5.815 -15.841 -2.503 1.00 93.44 92 ARG A CA 1
ATOM 691 C C . ARG A 1 92 ? 5.452 -16.897 -3.539 1.00 93.44 92 ARG A C 1
ATOM 693 O O . ARG A 1 92 ? 6.310 -17.656 -3.964 1.00 93.44 92 ARG A O 1
ATOM 700 N N . GLU A 1 93 ? 4.193 -16.916 -3.952 1.00 93.75 93 GLU A N 1
ATOM 701 C CA . GLU A 1 93 ? 3.639 -17.875 -4.905 1.00 93.75 93 GLU A CA 1
ATOM 702 C C . GLU A 1 93 ? 4.137 -17.632 -6.340 1.00 93.75 93 GLU A C 1
ATOM 704 O O . GLU A 1 93 ? 3.992 -18.502 -7.191 1.00 93.75 93 GLU A O 1
ATOM 709 N N . GLU A 1 94 ? 4.732 -16.465 -6.611 1.00 94.00 94 GLU A N 1
ATOM 710 C CA . GLU A 1 94 ? 5.340 -16.126 -7.904 1.00 94.00 94 GLU A CA 1
ATOM 711 C C . GLU A 1 94 ? 6.760 -16.689 -8.055 1.00 94.00 94 GLU A C 1
ATOM 713 O O . GLU A 1 94 ? 7.309 -16.651 -9.155 1.00 94.00 94 GLU A O 1
ATOM 718 N N . ILE A 1 95 ? 7.362 -17.203 -6.973 1.00 93.94 95 ILE A N 1
ATOM 719 C CA . ILE A 1 95 ? 8.721 -17.750 -6.994 1.00 93.94 95 ILE A CA 1
ATOM 720 C C . ILE A 1 95 ? 8.703 -19.094 -7.742 1.00 93.94 95 ILE A C 1
ATOM 722 O O . ILE A 1 95 ? 8.021 -20.025 -7.301 1.00 93.94 95 ILE A O 1
ATOM 726 N N . PRO A 1 96 ? 9.455 -19.231 -8.850 1.00 93.50 96 PRO A N 1
ATOM 727 C CA . PRO A 1 96 ? 9.542 -20.481 -9.591 1.00 93.50 96 PRO A CA 1
ATOM 728 C C . PRO A 1 96 ? 10.097 -21.622 -8.727 1.00 93.50 96 PRO A C 1
ATOM 730 O O . PRO A 1 96 ? 11.032 -21.434 -7.948 1.00 93.50 96 PRO A O 1
ATOM 733 N N . ALA A 1 97 ? 9.522 -22.820 -8.867 1.00 90.38 97 ALA A N 1
ATOM 734 C CA . ALA A 1 97 ? 9.879 -23.977 -8.040 1.00 90.38 97 ALA A CA 1
ATOM 735 C C . ALA A 1 97 ? 11.334 -24.445 -8.222 1.00 90.38 97 ALA A C 1
ATOM 737 O O . ALA A 1 97 ? 11.879 -25.110 -7.351 1.00 90.38 97 ALA A O 1
ATOM 738 N N . ASP A 1 98 ? 11.958 -24.102 -9.345 1.00 88.44 98 ASP A N 1
ATOM 739 C CA . ASP A 1 98 ? 13.361 -24.363 -9.669 1.00 88.44 98 ASP A CA 1
ATOM 740 C C . ASP A 1 98 ? 14.351 -23.423 -8.957 1.00 88.44 98 ASP A C 1
ATOM 742 O O . ASP A 1 98 ? 15.556 -23.660 -9.007 1.00 88.44 98 ASP A O 1
ATOM 746 N N . VAL A 1 99 ? 13.858 -22.379 -8.283 1.00 78.81 99 VAL A N 1
ATOM 747 C CA . VAL A 1 99 ? 14.661 -21.398 -7.528 1.00 78.81 99 VAL A CA 1
ATOM 748 C C . VAL A 1 99 ? 14.513 -21.586 -6.002 1.00 78.81 99 VAL A C 1
ATOM 750 O O . VAL A 1 99 ? 15.199 -20.907 -5.236 1.00 78.81 99 VAL A O 1
ATOM 753 N N . LEU A 1 100 ? 13.638 -22.498 -5.550 1.00 62.56 100 LEU A N 1
ATOM 754 C CA . LEU A 1 100 ? 13.354 -22.795 -4.134 1.00 62.56 100 LEU A CA 1
ATOM 755 C C . LEU A 1 100 ? 14.287 -23.848 -3.518 1.00 62.56 100 LEU A C 1
ATOM 757 O O . LEU A 1 100 ? 14.643 -24.829 -4.208 1.00 62.56 100 LEU A O 1
#

Sequence (100 aa):
MMDCKKALAETGGDFVKAEEWLRKKGIAKAGSKEGRVAAEGIISTYVHSGRIGVMVEVNCETDFVARNEDFQALAKDVAMHIAAASPQFVRREEIPADVL

Radius of gyration: 17.87 Å; chains: 1; bounding box: 38×36×41 Å

Secondary structure (DSSP, 8-state):
-HHHHHHHHHTTT-HHHHHHHHHHHHHHHHHTTTTS---EEEEEEEEETTTEEEEEEEEES-HHHHTSHHHHHHHHHHHHHHHHH--S-SSGGGS-GGG-

Foldseek 3Di:
DVLLVVLCVVVVNPPVSSVVVVVVVVVVVVVVCPPPDFPAADWDWDQDVVPDIFIDTDTGNDVVLRPDPVRNVVNNVVRVVCSVVVDPDPDPVPDDPVND